Protein AF-A0A9Q0D525-F1 (afdb_monomer)

Sequence (162 aa):
MQKFRRVFEGIAKAGQSTDLNDFYTELFITERVSGEVNKEHEESCRYDLFQVVFILDGLDECRLPLDFQ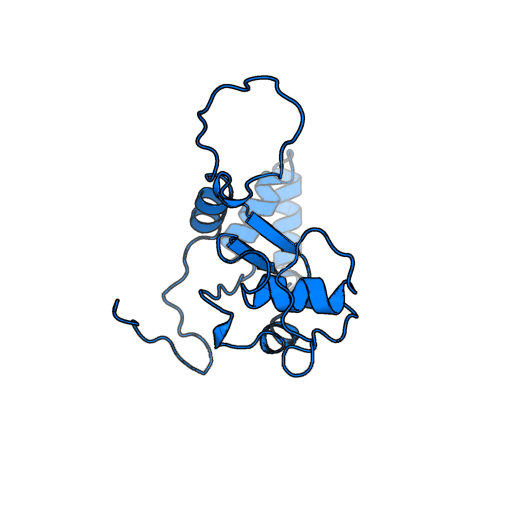NNPIWTDVTKSTSVDVLLTNLIRGDLLPSARIWITTRPAAANQIPAECVGMVTEVRGFTDPQKEEYFRKRFREKTLASTIISHIKTSRSLHIM

Solvent-accessible surface area (backbone atoms only — not comparable to full-atom values): 10798 Å² total; per-residue (Å²): 141,80,86,85,80,87,84,73,93,66,85,80,73,89,83,82,77,78,56,70,67,63,55,47,54,55,73,73,59,77,80,83,89,90,80,84,89,75,92,69,96,76,75,77,78,62,61,92,80,52,84,46,73,47,77,45,78,47,54,60,73,57,83,64,84,48,52,77,82,77,48,66,92,44,58,65,84,90,57,90,74,56,70,46,44,51,49,36,17,44,58,66,32,57,44,45,67,80,48,44,80,45,75,42,54,52,77,87,45,52,74,69,54,59,70,91,54,53,90,78,87,82,87,87,75,81,76,52,73,73,52,49,50,50,48,42,54,71,74,35,92,52,64,67,62,27,53,52,52,51,50,54,34,65,71,33,68,72,61,58,73,105

pLDDT: mean 76.24, std 23.35, range [25.16, 96.56]

Nearest PDB structures (foldseek):
  7vtp-assembly1_A  TM=8.708E-01  e=4.953E-05  Homo sapiens
  5irl-assembly1_A  TM=8.993E-01  e=2.697E-04  Oryctolagus cuniculus
  5irn-assembly1_A  TM=9.006E-01  e=6.916E-04  Oryctolagus cuniculus
  7wbu-assembly1_A  TM=7.485E-01  e=1.632E-04  Bos taurus
  5irm-assembly1_A  TM=8.962E-01  e=1.296E-03  Oryctolagus cuniculus

Radius of gyration: 21.89 Å; Cα contacts (8 Å, |Δi|>4): 105; chains: 1; bounding box: 65×37×54 Å

Secondary structure (DSSP, 8-state):
--------SSSPPTT----HHHHHHHHT------------S-----GGGS--EEEE--GGG--S---TTTSPP---TTS---HHHHHHHHHHTSS-TT-EEEE---HHHHTTS-GGG-S---------HHHHHHHHHHH-S-HHHHHHHHHHHHH-HHHHH-

Mean predicted aligned error: 12.71 Å

Organism: NCBI:txid630683

Structure (mmCIF, N/CA/C/O backbone):
data_AF-A0A9Q0D525-F1
#
_entry.id   AF-A0A9Q0D525-F1
#
loop_
_atom_site.group_PDB
_atom_site.id
_atom_site.type_symbol
_atom_site.label_atom_id
_atom_site.label_alt_id
_atom_site.label_comp_id
_atom_site.label_asym_id
_atom_site.label_entity_id
_atom_site.label_seq_id
_atom_site.pdbx_PDB_ins_code
_atom_site.Cartn_x
_atom_site.Cartn_y
_atom_site.Cartn_z
_atom_site.occupancy
_atom_site.B_iso_or_equiv
_atom_site.auth_seq_id
_atom_site.auth_comp_id
_atom_site.auth_asym_id
_atom_site.auth_atom_id
_atom_site.pdbx_PDB_model_num
ATOM 1 N N . MET A 1 1 ? 15.554 -21.742 -5.523 1.00 34.12 1 MET A N 1
ATOM 2 C CA . MET A 1 1 ? 14.271 -22.480 -5.579 1.00 34.12 1 MET A CA 1
ATOM 3 C C . MET A 1 1 ? 13.755 -22.708 -4.163 1.00 34.12 1 MET A C 1
ATOM 5 O O . MET A 1 1 ? 14.175 -23.656 -3.512 1.00 34.12 1 MET A O 1
ATOM 9 N N . GLN A 1 2 ? 12.877 -21.833 -3.670 1.00 29.91 2 GLN A N 1
ATOM 10 C CA . GLN A 1 2 ? 12.121 -22.061 -2.435 1.00 29.91 2 GLN A CA 1
ATOM 11 C C . GLN A 1 2 ? 10.631 -22.122 -2.772 1.00 29.91 2 GLN A C 1
ATOM 13 O O . GLN A 1 2 ? 10.139 -21.397 -3.630 1.00 29.91 2 GLN A O 1
ATOM 18 N N . LYS A 1 3 ? 9.962 -23.104 -2.167 1.00 25.72 3 LYS A N 1
ATOM 19 C CA . LYS A 1 3 ? 8.609 -23.563 -2.484 1.00 25.72 3 LYS A CA 1
ATOM 20 C C . LYS A 1 3 ? 7.568 -22.494 -2.148 1.00 25.72 3 LYS A C 1
ATOM 22 O O . LYS A 1 3 ? 7.366 -22.186 -0.978 1.00 25.72 3 LYS A O 1
ATOM 27 N N . PHE A 1 4 ? 6.840 -22.041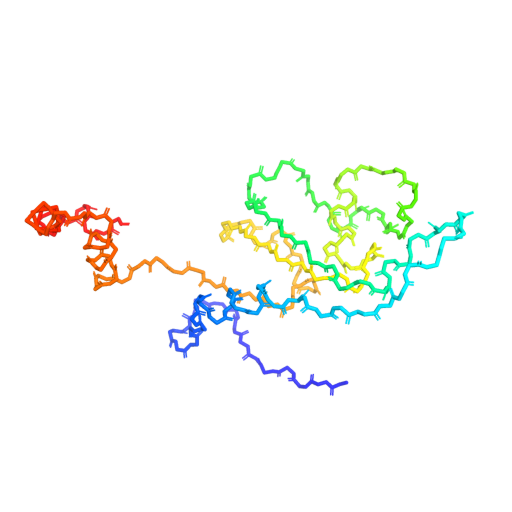 -3.163 1.00 31.47 4 PHE A N 1
ATOM 28 C CA . PHE A 1 4 ? 5.594 -21.300 -2.996 1.00 31.47 4 PHE A CA 1
ATOM 29 C C . PHE A 1 4 ? 4.551 -22.187 -2.300 1.00 31.47 4 PHE A C 1
ATOM 31 O O . PHE A 1 4 ? 4.163 -23.240 -2.815 1.00 31.47 4 PHE A O 1
ATOM 38 N N . ARG A 1 5 ? 4.082 -21.766 -1.122 1.00 28.17 5 ARG A N 1
ATOM 39 C CA . ARG A 1 5 ? 2.821 -22.246 -0.547 1.00 28.17 5 ARG A CA 1
ATOM 40 C C . ARG A 1 5 ? 1.703 -21.314 -1.026 1.00 28.17 5 ARG A C 1
ATOM 42 O O . ARG A 1 5 ? 1.575 -20.198 -0.551 1.00 28.17 5 ARG A O 1
ATOM 49 N N . ARG A 1 6 ? 0.946 -21.815 -2.004 1.00 34.81 6 ARG A N 1
ATOM 50 C CA . ARG A 1 6 ? -0.369 -21.376 -2.516 1.00 34.81 6 ARG A CA 1
ATOM 51 C C . ARG A 1 6 ? -1.213 -20.543 -1.527 1.00 34.81 6 ARG A C 1
ATOM 53 O O . ARG A 1 6 ? -1.522 -21.085 -0.471 1.00 34.81 6 ARG A O 1
ATOM 60 N N . VAL A 1 7 ? -1.735 -19.376 -1.942 1.00 30.08 7 VAL A N 1
ATOM 61 C CA . VAL A 1 7 ? -3.012 -18.786 -1.456 1.00 30.08 7 VAL A CA 1
ATOM 62 C C . VAL A 1 7 ? -3.706 -18.019 -2.611 1.00 30.08 7 VAL A C 1
ATOM 64 O O . VAL A 1 7 ? -3.042 -17.580 -3.537 1.00 30.08 7 VAL A O 1
ATOM 67 N N . PHE A 1 8 ? -5.042 -18.006 -2.600 1.00 25.16 8 PHE A N 1
ATOM 68 C CA . PHE A 1 8 ? -6.004 -18.037 -3.717 1.00 25.16 8 PHE A CA 1
ATOM 69 C C . PHE A 1 8 ? -6.318 -16.708 -4.444 1.00 25.16 8 PHE A C 1
ATOM 71 O O . PHE A 1 8 ? -6.327 -15.649 -3.828 1.00 25.16 8 PHE A O 1
ATOM 78 N N . GLU A 1 9 ? -6.746 -16.810 -5.713 1.00 31.73 9 GLU A N 1
ATOM 79 C CA . GLU A 1 9 ? -7.712 -15.885 -6.333 1.00 31.73 9 GLU A CA 1
ATOM 80 C C . GLU A 1 9 ? -9.100 -16.101 -5.696 1.00 31.73 9 GLU A C 1
ATOM 82 O O . GLU A 1 9 ? -9.622 -17.220 -5.689 1.00 31.73 9 GLU A O 1
ATOM 87 N N . GLY A 1 10 ? -9.705 -15.037 -5.162 1.00 32.78 10 GLY A N 1
ATOM 88 C CA . GLY A 1 10 ? -11.044 -15.050 -4.560 1.00 32.78 10 GLY A CA 1
ATOM 89 C C . GLY A 1 10 ? -11.050 -14.857 -3.039 1.00 32.78 10 GLY A C 1
ATOM 90 O O . GLY A 1 10 ? -10.078 -15.168 -2.358 1.00 32.78 10 GLY A O 1
ATOM 91 N N . ILE A 1 11 ? -12.166 -14.307 -2.534 1.00 36.22 11 ILE A N 1
ATOM 92 C CA . ILE A 1 11 ? -12.412 -13.856 -1.148 1.00 36.22 11 ILE A CA 1
ATOM 93 C C . ILE A 1 11 ? -11.634 -14.700 -0.128 1.00 36.22 11 ILE A C 1
ATOM 95 O O . ILE A 1 11 ? -11.904 -15.892 0.047 1.00 36.22 11 ILE A O 1
ATOM 99 N N . ALA A 1 12 ? -10.676 -14.058 0.546 1.00 37.03 12 ALA A N 1
ATOM 100 C CA . ALA A 1 12 ? -9.803 -14.689 1.523 1.00 37.03 12 ALA A CA 1
ATOM 101 C C . ALA A 1 12 ? -10.628 -15.429 2.590 1.00 37.03 12 ALA A C 1
ATOM 103 O O . ALA A 1 12 ? -11.463 -14.839 3.283 1.00 37.03 12 ALA A O 1
ATOM 104 N N . LYS A 1 13 ? -10.391 -16.739 2.730 1.00 36.44 13 LYS A N 1
ATOM 105 C CA . LYS A 1 13 ? -10.909 -17.514 3.862 1.00 36.44 13 LYS A CA 1
ATOM 106 C C . LYS A 1 13 ? -10.322 -16.942 5.152 1.00 36.44 13 LYS A C 1
ATOM 108 O O . LYS A 1 13 ? -9.107 -16.802 5.268 1.00 36.44 13 LYS A O 1
ATOM 113 N N . ALA A 1 14 ? -11.185 -16.665 6.127 1.00 39.84 14 ALA A N 1
ATOM 114 C CA . ALA A 1 14 ? -10.773 -16.340 7.487 1.00 39.84 14 ALA A CA 1
ATOM 115 C C . ALA A 1 14 ? -9.843 -17.441 8.028 1.00 39.84 14 ALA A C 1
ATOM 117 O O . ALA A 1 14 ? -10.208 -18.618 7.992 1.00 39.84 14 ALA A O 1
ATOM 118 N N . GLY A 1 15 ? -8.652 -17.068 8.510 1.00 40.97 15 GLY A N 1
ATOM 119 C CA . GLY A 1 15 ? -7.769 -18.018 9.197 1.00 40.97 15 GLY A CA 1
ATOM 120 C C . GLY A 1 15 ? -6.260 -17.792 9.102 1.00 40.97 15 GLY A C 1
ATOM 121 O O . GLY A 1 15 ? -5.534 -18.471 9.818 1.00 40.97 15 GLY A O 1
ATOM 122 N N . GLN A 1 16 ? -5.761 -16.861 8.287 1.00 46.66 16 GLN A N 1
ATOM 123 C CA . GLN A 1 16 ? -4.365 -16.403 8.374 1.00 46.66 16 GLN A CA 1
ATOM 124 C C . GLN A 1 16 ? -4.342 -14.879 8.471 1.00 46.66 16 GLN A C 1
ATOM 126 O O . GLN A 1 16 ? -4.119 -14.176 7.495 1.00 46.66 16 GLN A O 1
ATOM 131 N N . SER A 1 17 ? -4.672 -14.388 9.664 1.00 46.84 17 SER A N 1
ATOM 132 C CA . SER A 1 17 ? -4.469 -12.997 10.060 1.00 46.84 17 SER A CA 1
ATOM 133 C C . SER A 1 17 ? -3.133 -12.947 10.786 1.00 46.84 17 SER A C 1
ATOM 135 O O . SER A 1 17 ? -3.034 -13.477 11.889 1.00 46.84 17 SER A O 1
ATOM 137 N N . THR A 1 18 ? -2.106 -12.378 10.164 1.00 47.41 18 THR A N 1
ATOM 138 C CA . THR A 1 18 ? -0.927 -11.928 10.913 1.00 47.41 18 THR A CA 1
ATOM 139 C C . THR A 1 18 ? -1.337 -10.658 11.650 1.00 47.41 18 THR A C 1
ATOM 141 O O . THR A 1 18 ? -1.960 -9.784 11.040 1.00 47.41 18 THR A O 1
ATOM 144 N N . ASP A 1 19 ? -1.070 -10.566 12.953 1.00 44.53 19 ASP A N 1
ATOM 145 C CA . ASP A 1 19 ? -1.444 -9.378 13.713 1.00 44.53 19 ASP A CA 1
ATOM 146 C C . ASP A 1 19 ? -0.667 -8.168 13.187 1.00 44.53 19 ASP A C 1
ATOM 148 O O . ASP A 1 19 ? 0.533 -8.227 12.921 1.00 44.53 19 ASP A O 1
ATOM 152 N N . LEU A 1 20 ? -1.360 -7.037 13.049 1.00 46.03 20 LEU A N 1
ATOM 153 C CA . LEU A 1 20 ? -0.784 -5.786 12.547 1.00 46.03 20 LEU A CA 1
ATOM 154 C C . LEU A 1 20 ? 0.474 -5.383 13.344 1.00 46.03 20 LEU A C 1
ATOM 156 O O . LEU A 1 20 ? 1.411 -4.813 12.792 1.00 46.03 20 LEU A O 1
ATOM 160 N N . ASN A 1 21 ? 0.508 -5.724 14.637 1.00 44.03 21 ASN A N 1
ATOM 161 C CA . ASN A 1 21 ? 1.647 -5.492 15.521 1.00 44.03 21 ASN A CA 1
ATOM 162 C C . ASN A 1 21 ? 2.891 -6.296 15.134 1.00 44.03 21 ASN A C 1
ATOM 164 O O . ASN A 1 21 ? 3.986 -5.750 15.250 1.00 44.03 21 ASN A O 1
ATOM 168 N N . ASP A 1 22 ? 2.739 -7.533 14.659 1.00 43.28 22 ASP A N 1
ATOM 169 C CA . ASP A 1 22 ? 3.858 -8.369 14.202 1.00 43.28 22 ASP A CA 1
ATOM 170 C C . ASP A 1 22 ? 4.471 -7.772 12.928 1.00 43.28 22 ASP A C 1
ATOM 172 O O . ASP A 1 22 ? 5.686 -7.715 12.765 1.00 43.28 22 ASP A O 1
ATOM 176 N N . PHE A 1 23 ? 3.620 -7.216 12.062 1.00 48.84 23 PHE A N 1
ATOM 177 C CA . PHE A 1 23 ? 4.053 -6.527 10.854 1.00 48.84 23 PHE A CA 1
ATOM 178 C C . PHE A 1 23 ? 4.762 -5.190 11.156 1.00 48.84 23 PHE A C 1
ATOM 180 O O . PHE A 1 23 ? 5.836 -4.906 10.620 1.00 48.84 23 PHE A O 1
ATOM 187 N N . TYR A 1 24 ? 4.202 -4.371 12.054 1.00 41.53 24 TYR A N 1
ATOM 188 C CA . TYR A 1 24 ? 4.850 -3.126 12.471 1.00 41.53 24 TYR A CA 1
ATOM 189 C C . TYR A 1 24 ? 6.179 -3.389 13.183 1.00 41.53 24 TYR A C 1
ATOM 191 O O . TYR A 1 24 ? 7.129 -2.655 12.943 1.00 41.53 24 TYR A O 1
ATOM 199 N N . THR A 1 25 ? 6.303 -4.429 14.012 1.00 38.28 25 THR A N 1
ATOM 200 C CA . THR A 1 25 ? 7.589 -4.727 14.671 1.00 38.28 25 THR A CA 1
ATOM 201 C C . THR A 1 25 ? 8.688 -5.119 13.685 1.00 38.28 25 THR A C 1
ATOM 203 O O . THR A 1 25 ? 9.834 -4.735 13.900 1.00 38.28 25 THR A O 1
ATOM 206 N N . GLU A 1 26 ? 8.367 -5.794 12.579 1.00 43.31 26 GLU A N 1
ATOM 207 C CA . GLU A 1 26 ? 9.337 -6.053 11.505 1.00 43.31 26 GLU A CA 1
ATOM 208 C C . GLU A 1 26 ? 9.693 -4.787 10.709 1.00 43.31 26 GLU A C 1
ATOM 210 O O . GLU A 1 26 ? 10.862 -4.580 10.381 1.00 43.31 26 GLU A O 1
ATOM 215 N N . LEU A 1 27 ? 8.719 -3.906 10.441 1.00 47.22 27 LEU A N 1
ATOM 216 C CA . LEU A 1 27 ? 8.959 -2.622 9.767 1.00 47.22 27 LEU A CA 1
ATOM 217 C C . LEU A 1 27 ? 9.762 -1.637 10.643 1.00 47.22 27 LEU A C 1
ATOM 219 O O . LEU A 1 27 ? 10.519 -0.826 10.118 1.00 47.22 27 LEU A O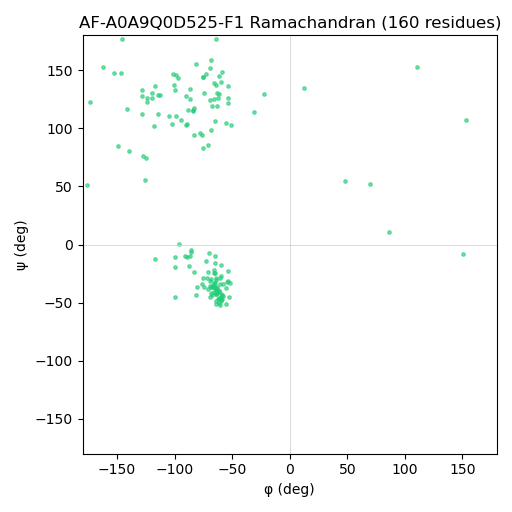 1
ATOM 223 N N . PHE A 1 28 ? 9.637 -1.728 11.972 1.00 39.53 28 PHE A N 1
ATOM 224 C CA . PHE A 1 28 ? 10.381 -0.917 12.945 1.00 39.53 28 PHE A CA 1
ATOM 225 C C . PHE A 1 28 ? 11.763 -1.488 13.313 1.00 39.53 28 PHE A C 1
ATOM 227 O O . PHE A 1 28 ? 12.516 -0.820 14.019 1.00 39.53 28 PHE A O 1
ATOM 234 N N . ILE A 1 29 ? 12.144 -2.676 12.826 1.00 45.94 29 ILE A N 1
ATOM 235 C CA . ILE A 1 29 ? 13.477 -3.252 13.065 1.00 45.94 29 ILE A CA 1
ATOM 236 C C . ILE A 1 29 ? 14.151 -3.596 11.730 1.00 45.94 29 ILE A C 1
ATOM 238 O O . ILE A 1 29 ? 14.354 -4.752 11.369 1.00 45.94 29 ILE A O 1
ATOM 242 N N . THR A 1 30 ? 14.603 -2.559 11.029 1.00 45.34 30 THR A N 1
ATOM 243 C CA . THR A 1 30 ? 15.808 -2.629 10.184 1.00 45.34 30 THR A CA 1
ATOM 244 C C . THR A 1 30 ? 16.773 -1.522 10.585 1.00 45.34 30 THR A C 1
ATOM 246 O O . THR A 1 30 ? 17.185 -0.701 9.776 1.00 45.34 30 THR A O 1
ATOM 249 N N . GLU A 1 31 ? 17.137 -1.488 11.864 1.00 54.66 31 GLU A N 1
ATOM 250 C CA . GLU A 1 31 ? 18.308 -0.752 12.329 1.00 54.66 31 GLU A CA 1
ATOM 251 C C . GLU A 1 31 ? 19.294 -1.753 12.937 1.00 54.66 31 GLU A C 1
ATOM 253 O O . GLU A 1 31 ? 19.100 -2.212 14.060 1.00 54.66 31 GLU A O 1
ATOM 258 N N . ARG A 1 32 ? 20.353 -2.108 12.193 1.00 41.25 32 ARG A N 1
ATOM 259 C CA . ARG A 1 32 ? 21.611 -2.632 12.761 1.00 41.25 32 ARG A CA 1
ATOM 260 C C . ARG A 1 32 ? 22.842 -2.258 11.914 1.00 41.25 32 ARG A C 1
ATOM 262 O O . ARG A 1 32 ? 23.271 -3.001 11.044 1.00 41.25 32 ARG A O 1
ATOM 269 N N . VAL A 1 33 ? 23.332 -1.050 12.207 1.00 45.44 33 VAL A N 1
ATOM 270 C CA . VAL A 1 33 ? 24.709 -0.537 12.437 1.00 45.44 33 VAL A CA 1
ATOM 271 C C . VAL A 1 33 ? 25.935 -1.410 12.080 1.00 45.44 33 VAL A C 1
ATOM 273 O O . VAL A 1 33 ? 26.029 -2.537 12.557 1.00 45.44 33 VAL A O 1
ATOM 276 N N . SER A 1 34 ? 26.949 -0.809 11.416 1.00 45.00 34 SER A N 1
ATOM 277 C CA . SER A 1 34 ? 28.358 -0.671 11.896 1.00 45.00 34 SER A CA 1
ATOM 278 C C . SER A 1 34 ? 29.397 -0.554 10.760 1.00 45.00 34 SER A C 1
ATOM 280 O O . SER A 1 34 ? 29.779 -1.562 10.170 1.00 45.00 34 SER A O 1
ATOM 282 N N . GLY A 1 35 ? 29.959 0.639 10.539 1.00 38.09 35 GLY A N 1
ATOM 283 C CA . GLY A 1 35 ? 31.204 0.829 9.781 1.00 38.09 35 GLY A CA 1
ATOM 284 C C . GLY A 1 35 ? 31.671 2.285 9.831 1.00 38.09 35 GLY A C 1
ATOM 285 O O . GLY A 1 35 ? 30.903 3.181 9.507 1.00 38.09 35 GLY A O 1
ATOM 286 N N . GLU A 1 36 ? 32.889 2.513 10.314 1.00 38.59 36 GLU A N 1
ATOM 287 C CA . GLU A 1 36 ? 33.495 3.819 10.601 1.00 38.59 36 GLU A CA 1
ATOM 288 C C . GLU A 1 36 ? 33.459 4.796 9.411 1.00 38.59 36 GLU A C 1
ATOM 290 O O . GLU A 1 36 ? 33.773 4.440 8.277 1.00 38.59 36 GLU A O 1
ATOM 295 N N . VAL A 1 37 ? 33.114 6.058 9.692 1.00 44.69 37 VAL A N 1
ATOM 296 C CA . VAL A 1 37 ? 33.157 7.164 8.726 1.00 44.69 37 VAL A CA 1
ATOM 297 C C . VAL A 1 37 ? 34.609 7.621 8.573 1.00 44.69 37 VAL A C 1
ATOM 299 O O . VAL A 1 37 ? 35.095 8.432 9.363 1.00 44.69 37 VAL A O 1
ATOM 302 N N . ASN A 1 38 ? 35.299 7.118 7.550 1.00 40.84 38 ASN A N 1
ATOM 303 C CA . ASN A 1 38 ? 36.574 7.677 7.111 1.00 40.84 38 ASN A CA 1
ATOM 304 C C . ASN A 1 38 ? 36.314 8.776 6.075 1.00 40.84 38 ASN A C 1
ATOM 306 O O . ASN A 1 38 ? 35.779 8.533 5.000 1.00 40.84 38 ASN A O 1
ATOM 310 N N . LYS A 1 39 ? 36.679 10.008 6.441 1.00 49.16 39 LYS A N 1
ATOM 311 C CA . LYS A 1 39 ? 36.579 11.208 5.608 1.00 49.16 39 LYS A CA 1
ATOM 312 C C . LYS A 1 39 ? 37.560 11.148 4.436 1.00 49.16 39 LYS A C 1
ATOM 314 O O . LYS A 1 39 ? 38.683 11.599 4.617 1.00 49.16 39 LYS A O 1
ATOM 319 N N . GLU A 1 40 ? 37.113 10.757 3.247 1.00 41.44 40 GLU A N 1
ATOM 320 C CA . GLU A 1 40 ? 37.674 11.248 1.980 1.00 41.44 40 GLU A CA 1
ATOM 321 C C . GLU A 1 40 ? 36.532 11.450 0.972 1.00 41.44 40 GLU A C 1
ATOM 323 O O . GLU A 1 40 ? 35.777 10.542 0.643 1.00 41.44 40 GLU A O 1
ATOM 328 N N . HIS A 1 41 ? 36.350 12.707 0.566 1.00 47.66 41 HIS A N 1
ATOM 329 C CA . HIS A 1 41 ? 35.337 13.148 -0.386 1.00 47.66 41 HIS A CA 1
ATOM 330 C C . HIS A 1 41 ? 35.604 12.545 -1.770 1.00 47.66 41 HIS A C 1
ATOM 332 O O . HIS A 1 41 ? 36.501 13.018 -2.455 1.00 47.66 41 HIS A O 1
ATOM 338 N N . GLU A 1 42 ? 34.796 11.559 -2.163 1.00 43.09 42 GLU A N 1
ATOM 339 C CA . GLU A 1 42 ? 34.272 11.319 -3.526 1.00 43.09 42 GLU A CA 1
ATOM 340 C C . GLU A 1 42 ? 33.299 10.116 -3.490 1.00 43.09 42 GLU A C 1
ATOM 342 O O . GLU A 1 42 ? 33.411 9.128 -4.216 1.00 43.09 42 GLU A O 1
ATOM 347 N N . GLU A 1 43 ? 32.335 10.156 -2.566 1.00 44.00 43 GLU A N 1
ATOM 348 C CA . GLU A 1 43 ? 31.452 9.019 -2.298 1.00 44.00 43 GLU A CA 1
ATOM 349 C C . GLU A 1 43 ? 30.279 8.976 -3.282 1.00 44.00 43 GLU A C 1
ATOM 351 O O . GLU A 1 43 ? 29.216 9.556 -3.062 1.00 44.00 43 GLU A O 1
ATOM 356 N N . SER A 1 44 ? 30.450 8.206 -4.359 1.00 49.41 44 SER A N 1
ATOM 357 C CA . SER A 1 44 ? 29.335 7.455 -4.937 1.00 49.41 44 SER A CA 1
ATOM 358 C C . SER A 1 44 ? 28.677 6.684 -3.792 1.00 49.41 44 SER A C 1
ATOM 360 O O . SER A 1 44 ? 29.254 5.723 -3.279 1.00 49.41 44 SER A O 1
ATOM 362 N N . CYS A 1 45 ? 27.529 7.164 -3.308 1.00 49.59 45 CYS A N 1
ATOM 363 C CA . CYS A 1 45 ? 26.796 6.526 -2.225 1.00 49.59 45 CYS A CA 1
ATOM 364 C C . CYS A 1 45 ? 26.530 5.070 -2.626 1.00 49.59 45 CYS A C 1
ATOM 366 O O . CYS A 1 45 ? 25.680 4.798 -3.472 1.00 49.59 45 CYS A O 1
ATOM 368 N N . ARG A 1 46 ? 27.269 4.117 -2.047 1.00 55.19 46 ARG A N 1
ATOM 369 C CA . ARG A 1 46 ? 27.005 2.690 -2.243 1.00 55.19 46 ARG A CA 1
ATOM 370 C C . ARG A 1 46 ? 25.721 2.353 -1.497 1.00 55.19 46 ARG A C 1
ATOM 372 O O . ARG A 1 46 ? 25.763 1.913 -0.351 1.00 55.19 46 ARG A O 1
ATOM 379 N N . TYR A 1 47 ? 24.582 2.564 -2.153 1.00 51.53 47 TYR A N 1
ATOM 380 C CA . TYR A 1 47 ? 23.263 2.168 -1.653 1.00 51.53 47 TYR A CA 1
ATOM 381 C C . TYR A 1 47 ? 23.213 0.675 -1.287 1.00 51.53 47 TYR A C 1
ATOM 383 O O . TYR A 1 47 ? 22.442 0.292 -0.416 1.00 51.53 47 TYR A O 1
ATOM 391 N N . ASP A 1 48 ? 24.106 -0.144 -1.853 1.00 52.31 48 ASP A N 1
ATOM 392 C CA . ASP A 1 48 ? 24.297 -1.559 -1.508 1.00 52.31 48 ASP A CA 1
ATOM 393 C C . ASP A 1 48 ? 24.691 -1.814 -0.042 1.00 52.31 48 ASP A C 1
ATOM 395 O O . ASP A 1 48 ? 24.592 -2.946 0.429 1.00 52.31 48 ASP A O 1
ATOM 399 N N . LEU A 1 49 ? 25.178 -0.797 0.681 1.00 54.12 49 LEU A N 1
ATOM 400 C CA . LEU A 1 49 ? 25.584 -0.916 2.086 1.00 54.12 49 LEU A CA 1
ATOM 401 C C . LEU A 1 49 ? 24.440 -0.644 3.071 1.00 54.12 49 LEU A C 1
ATOM 403 O O . LEU A 1 49 ? 24.591 -0.917 4.261 1.00 54.12 49 LEU A O 1
ATOM 407 N N . PHE A 1 50 ? 23.302 -0.127 2.599 1.00 61.19 50 PHE A N 1
ATOM 408 C CA . PHE A 1 50 ? 22.175 0.232 3.450 1.00 61.19 50 PHE A CA 1
ATOM 409 C C . PHE A 1 50 ? 20.934 -0.557 3.062 1.00 61.19 50 PHE A C 1
ATOM 411 O O . PHE A 1 50 ? 20.518 -0.601 1.906 1.00 61.19 50 PHE A O 1
ATOM 418 N N . GLN A 1 51 ? 20.293 -1.152 4.061 1.00 73.56 51 GLN A N 1
ATOM 419 C CA . GLN A 1 51 ? 18.979 -1.739 3.880 1.00 73.56 51 GLN A CA 1
ATOM 420 C C . GLN A 1 51 ? 17.942 -0.611 3.835 1.00 73.56 51 GLN A C 1
ATOM 422 O O . GLN A 1 51 ? 17.490 -0.128 4.870 1.00 73.56 51 GLN A O 1
ATOM 427 N N . VAL A 1 52 ? 17.604 -0.160 2.628 1.00 81.00 52 VAL A N 1
ATOM 428 C CA . VAL A 1 52 ? 16.628 0.917 2.418 1.00 81.00 52 VAL A CA 1
ATOM 429 C C . VAL A 1 52 ? 15.215 0.340 2.359 1.00 81.00 52 VAL A C 1
ATOM 431 O O . VAL A 1 52 ? 14.965 -0.651 1.667 1.00 81.00 52 VAL A O 1
ATOM 434 N N . VAL A 1 53 ? 14.285 0.980 3.069 1.00 88.00 53 VAL A N 1
ATOM 435 C CA . VAL A 1 53 ? 12.851 0.679 3.010 1.00 88.00 53 VAL A CA 1
ATOM 436 C C . VAL A 1 53 ? 12.096 1.919 2.535 1.00 88.00 53 VAL A C 1
ATOM 438 O O . VAL A 1 53 ? 12.223 2.987 3.129 1.00 88.00 53 VAL A O 1
ATOM 441 N N . PHE A 1 54 ? 11.295 1.773 1.481 1.00 88.44 54 PHE A N 1
ATOM 442 C CA . PHE A 1 54 ? 10.374 2.798 0.997 1.00 88.44 54 PHE A CA 1
ATOM 443 C C . PHE A 1 54 ? 8.959 2.497 1.482 1.00 88.44 54 PHE A C 1
ATOM 445 O O . PHE A 1 54 ? 8.484 1.371 1.349 1.00 88.44 54 PHE A O 1
ATOM 452 N N . ILE A 1 55 ? 8.276 3.510 2.013 1.00 91.62 55 ILE A N 1
ATOM 453 C CA . ILE A 1 55 ? 6.867 3.431 2.402 1.00 91.62 55 ILE A CA 1
ATOM 454 C C . ILE A 1 55 ? 6.092 4.384 1.495 1.00 91.62 55 ILE A C 1
ATOM 456 O O . ILE A 1 55 ? 6.277 5.598 1.567 1.00 91.62 55 ILE A O 1
ATOM 460 N N . LEU A 1 56 ? 5.252 3.827 0.626 1.00 92.75 56 LEU A N 1
ATOM 461 C CA . LEU A 1 56 ? 4.359 4.572 -0.254 1.00 92.75 56 LEU A CA 1
ATOM 462 C C . LEU A 1 56 ? 2.956 4.524 0.346 1.00 92.75 56 LEU A C 1
ATOM 464 O O . LEU A 1 56 ? 2.284 3.493 0.294 1.00 92.75 56 LEU A O 1
ATOM 468 N N . ASP A 1 57 ? 2.546 5.630 0.957 1.00 93.12 57 ASP A N 1
ATOM 469 C CA . ASP A 1 57 ? 1.244 5.736 1.607 1.00 93.12 57 ASP A CA 1
ATOM 470 C C . ASP A 1 57 ? 0.184 6.251 0.623 1.00 93.12 57 ASP A C 1
ATOM 472 O O . ASP A 1 57 ? 0.398 7.269 -0.037 1.00 93.12 57 ASP A O 1
ATOM 476 N N . GLY A 1 58 ? -0.942 5.545 0.507 1.00 92.50 58 GLY A N 1
ATOM 477 C CA . GLY A 1 58 ? -2.091 5.967 -0.294 1.00 92.50 58 GLY A CA 1
ATOM 478 C C . GLY A 1 58 ? -1.853 5.936 -1.805 1.00 92.50 58 GLY A C 1
ATOM 479 O O . GLY A 1 58 ? -2.122 6.920 -2.493 1.00 92.50 58 GLY A O 1
ATOM 480 N N . LEU A 1 59 ? -1.379 4.810 -2.359 1.00 92.94 59 LEU A N 1
ATOM 481 C CA . LEU A 1 59 ? -1.152 4.685 -3.812 1.00 92.94 59 LEU A CA 1
ATOM 482 C C . LEU A 1 59 ? -2.405 5.015 -4.637 1.00 92.94 59 LEU A C 1
ATOM 484 O O . LEU A 1 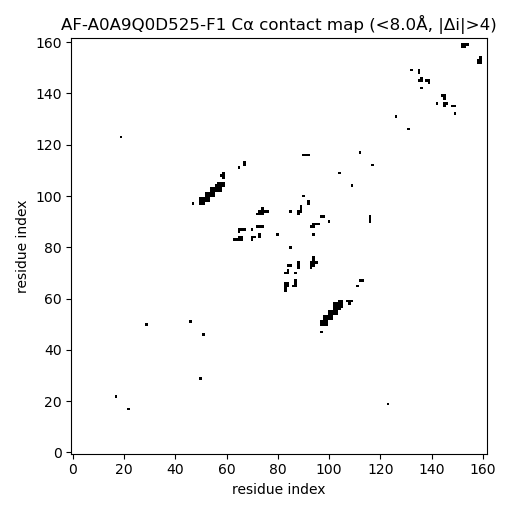59 ? -2.299 5.549 -5.733 1.00 92.94 59 LEU A O 1
ATOM 488 N N . ASP A 1 60 ? -3.596 4.729 -4.116 1.00 93.25 60 ASP A N 1
ATOM 489 C CA . ASP A 1 60 ? -4.866 5.043 -4.772 1.00 93.25 60 ASP A CA 1
ATOM 490 C C . ASP A 1 60 ? -5.145 6.547 -4.948 1.00 93.25 60 ASP A C 1
ATOM 492 O O . ASP A 1 60 ? -6.022 6.918 -5.731 1.00 93.25 60 ASP A O 1
ATOM 496 N N . GLU A 1 61 ? -4.416 7.413 -4.243 1.00 94.38 61 GLU A N 1
ATOM 497 C CA . GLU A 1 61 ? -4.451 8.866 -4.428 1.00 94.38 61 GLU A CA 1
ATOM 498 C C . GLU A 1 61 ? -3.399 9.352 -5.437 1.00 94.38 61 GLU A C 1
ATOM 500 O O . GLU A 1 61 ? -3.430 10.512 -5.871 1.00 94.38 61 GLU A O 1
ATOM 505 N N . CYS A 1 62 ? -2.483 8.470 -5.850 1.00 90.50 62 CYS A N 1
ATOM 506 C CA . CYS A 1 62 ? -1.494 8.767 -6.871 1.00 90.50 62 CYS A CA 1
ATOM 507 C C . CYS A 1 62 ? -2.189 8.982 -8.219 1.00 90.50 62 CYS A C 1
ATOM 509 O O . CYS A 1 62 ? -2.939 8.141 -8.708 1.00 90.50 62 CYS A O 1
ATOM 511 N N . ARG A 1 63 ? -1.930 10.139 -8.833 1.00 92.38 63 ARG A N 1
ATOM 512 C CA . ARG A 1 63 ? -2.501 10.513 -10.139 1.00 92.38 63 ARG A CA 1
ATOM 513 C C . ARG A 1 63 ? -1.571 10.216 -11.312 1.00 92.38 63 ARG A C 1
ATOM 515 O O . ARG A 1 63 ? -1.899 10.563 -12.444 1.00 92.38 63 ARG A O 1
ATOM 522 N N . LEU A 1 64 ? -0.395 9.658 -11.035 1.00 91.88 64 LEU A N 1
ATOM 523 C CA . LEU A 1 64 ? 0.538 9.234 -12.071 1.00 91.88 64 LEU A CA 1
ATOM 524 C C . LEU A 1 64 ? -0.016 7.974 -12.753 1.00 91.88 64 LEU A C 1
ATOM 526 O O . LEU A 1 64 ? -0.701 7.191 -12.097 1.00 91.88 64 LEU A O 1
ATOM 530 N N . PRO A 1 65 ? 0.233 7.785 -14.058 1.00 89.06 65 PRO A N 1
ATOM 531 C CA . PRO A 1 65 ? -0.312 6.649 -14.796 1.00 89.06 65 PRO A CA 1
ATOM 532 C C . PRO A 1 65 ? 0.245 5.297 -14.327 1.00 89.06 65 PRO A C 1
ATOM 534 O O . PRO A 1 65 ? -0.416 4.285 -14.542 1.00 89.06 65 PRO A O 1
ATOM 537 N N . LEU A 1 66 ? 1.420 5.283 -13.685 1.00 91.75 66 LEU A N 1
ATOM 538 C CA . LEU A 1 66 ? 2.152 4.102 -13.230 1.00 91.75 66 LEU A CA 1
ATOM 539 C C . LEU A 1 66 ? 2.244 3.054 -14.339 1.00 91.75 66 LEU A C 1
ATOM 541 O O . LEU A 1 66 ? 1.831 1.907 -14.179 1.00 91.75 66 LEU A O 1
ATOM 545 N N . ASP A 1 67 ? 2.761 3.466 -15.499 1.00 94.31 67 ASP A N 1
ATOM 546 C CA . ASP A 1 67 ? 2.770 2.620 -16.689 1.00 94.31 67 ASP A CA 1
ATOM 547 C C . ASP A 1 67 ? 3.844 1.525 -16.607 1.00 94.31 67 ASP A C 1
ATOM 549 O O . ASP A 1 67 ? 4.947 1.623 -17.154 1.00 94.31 67 ASP A O 1
ATOM 553 N N . PHE A 1 68 ? 3.500 0.433 -15.926 1.00 94.69 68 PHE A N 1
ATOM 554 C CA . PHE A 1 68 ? 4.364 -0.731 -15.771 1.00 94.69 68 PHE A CA 1
ATOM 555 C C . PHE A 1 68 ? 4.669 -1.466 -17.082 1.00 94.69 68 PHE A C 1
ATOM 557 O O . PHE A 1 68 ? 5.571 -2.302 -17.074 1.00 94.69 68 PHE A O 1
ATOM 564 N N . GLN A 1 69 ? 4.007 -1.155 -18.198 1.00 92.19 69 GLN A N 1
ATOM 565 C CA . GLN A 1 69 ? 4.241 -1.821 -19.482 1.00 92.19 69 GLN A CA 1
ATOM 566 C C . GLN A 1 69 ? 5.141 -0.993 -20.401 1.00 92.19 69 GLN A C 1
ATOM 568 O O . GLN A 1 69 ? 6.080 -1.532 -20.984 1.00 92.19 69 GLN A O 1
ATOM 573 N N . ASN A 1 70 ? 4.889 0.312 -20.510 1.00 94.94 70 ASN A N 1
ATOM 574 C CA . ASN A 1 70 ? 5.576 1.170 -21.475 1.00 94.94 70 ASN A CA 1
ATOM 575 C C . ASN A 1 70 ? 6.721 1.985 -20.869 1.00 94.94 70 ASN A C 1
ATOM 577 O O . ASN A 1 70 ? 7.589 2.438 -21.619 1.00 94.94 70 ASN A O 1
ATOM 581 N N . ASN A 1 71 ? 6.764 2.183 -19.543 1.00 96.12 71 ASN A N 1
ATOM 582 C CA . ASN A 1 71 ? 7.852 2.961 -18.954 1.00 96.12 71 ASN A CA 1
ATOM 583 C C . ASN A 1 71 ? 9.200 2.275 -19.176 1.00 96.12 71 ASN A C 1
ATOM 585 O O . ASN A 1 71 ? 9.331 1.092 -18.825 1.00 96.12 71 ASN A O 1
ATOM 589 N N . PRO A 1 72 ? 10.214 3.012 -19.679 1.00 96.06 72 PRO A N 1
ATOM 590 C CA . PRO A 1 72 ? 11.530 2.456 -19.936 1.00 96.06 72 PRO A CA 1
ATOM 591 C C . PRO A 1 72 ? 12.131 1.900 -18.650 1.00 96.06 72 PRO A C 1
ATOM 593 O O . PRO A 1 72 ? 11.893 2.426 -17.558 1.00 96.06 72 PRO A O 1
ATOM 596 N N . ILE A 1 73 ? 12.938 0.852 -18.799 1.00 95.56 73 ILE A N 1
ATOM 597 C CA . ILE A 1 73 ? 13.756 0.341 -17.703 1.00 95.56 73 ILE A CA 1
ATOM 598 C C . ILE A 1 73 ? 14.731 1.447 -17.302 1.00 95.56 73 ILE A C 1
ATOM 600 O O . ILE A 1 73 ? 15.452 1.992 -18.143 1.00 95.56 73 ILE A O 1
ATOM 604 N N . TRP A 1 74 ? 14.732 1.792 -16.021 1.00 94.50 74 TRP A N 1
ATOM 605 C CA . TRP A 1 74 ? 15.541 2.867 -15.470 1.00 94.50 74 TRP A CA 1
ATOM 606 C C . TRP A 1 74 ? 16.337 2.358 -14.276 1.00 94.50 74 TRP A C 1
ATOM 608 O O . TRP A 1 74 ? 15.769 2.051 -13.232 1.00 94.50 74 TRP A O 1
ATOM 618 N N . THR A 1 75 ? 17.658 2.292 -14.441 1.00 92.62 75 THR A N 1
ATOM 619 C CA . THR A 1 75 ? 18.596 1.772 -13.432 1.00 92.62 75 THR A CA 1
ATOM 620 C C . THR A 1 75 ? 19.586 2.833 -12.938 1.00 92.62 75 THR A C 1
ATOM 622 O O . THR A 1 75 ? 20.306 2.608 -11.971 1.00 92.62 75 THR A O 1
ATOM 625 N N . ASP A 1 76 ? 19.677 3.983 -13.617 1.00 87.44 76 ASP A N 1
ATOM 626 C CA . ASP A 1 76 ? 20.653 5.033 -13.307 1.00 87.44 76 ASP A CA 1
ATOM 627 C C . ASP A 1 76 ? 20.081 6.016 -12.277 1.00 87.44 76 ASP A C 1
ATOM 629 O O . ASP A 1 76 ? 19.268 6.884 -12.597 1.00 87.44 76 ASP A O 1
ATOM 633 N N . VAL A 1 77 ? 20.528 5.884 -11.028 1.00 85.94 77 VAL A N 1
ATOM 634 C CA . VAL A 1 77 ? 20.112 6.741 -9.904 1.00 85.94 77 VAL A CA 1
ATOM 635 C C . VAL A 1 77 ? 20.692 8.159 -9.964 1.00 85.94 77 VAL A C 1
ATOM 637 O O . VAL A 1 77 ? 20.226 9.036 -9.242 1.00 85.94 77 VAL A O 1
ATOM 640 N N . THR A 1 78 ? 21.706 8.407 -10.801 1.00 87.38 78 THR A N 1
ATOM 641 C CA . THR A 1 78 ? 22.390 9.713 -10.873 1.00 87.38 78 THR A CA 1
ATOM 642 C C . THR A 1 78 ? 21.718 10.684 -11.838 1.00 87.38 78 THR A C 1
ATOM 644 O O . THR A 1 78 ? 21.937 11.894 -11.765 1.00 87.38 78 THR A O 1
ATOM 647 N N . LYS A 1 79 ? 20.890 10.164 -12.749 1.00 87.38 79 LYS A N 1
ATOM 648 C CA . LYS A 1 79 ? 20.211 10.946 -13.782 1.00 87.38 79 LYS A CA 1
ATOM 649 C C . LYS A 1 79 ? 18.757 11.204 -13.414 1.00 87.38 79 LYS A C 1
ATOM 651 O O . LYS A 1 79 ? 18.084 10.370 -12.814 1.00 87.38 79 LYS A O 1
ATOM 656 N N . SER A 1 80 ? 18.255 12.363 -13.828 1.00 90.12 80 SER A N 1
ATOM 657 C CA . SER A 1 80 ? 16.849 12.712 -13.658 1.00 90.12 80 SER A CA 1
ATOM 658 C C . SER A 1 80 ? 15.961 11.970 -14.659 1.00 90.12 80 SER A C 1
ATOM 660 O O . SER A 1 80 ? 16.314 11.763 -15.819 1.00 90.12 80 SER A O 1
ATOM 662 N N . THR A 1 81 ? 14.770 11.605 -14.197 1.00 92.31 81 THR A N 1
ATOM 663 C CA . THR A 1 81 ? 13.681 11.050 -15.003 1.00 92.31 81 THR A CA 1
ATOM 664 C C . THR A 1 81 ? 12.345 11.526 -14.428 1.00 92.31 81 THR A C 1
ATOM 666 O O . THR A 1 81 ? 12.315 12.241 -13.423 1.00 92.31 81 THR A O 1
ATOM 669 N N . SER A 1 82 ? 11.228 11.179 -15.066 1.00 94.12 82 SER A N 1
ATOM 670 C CA . SER A 1 82 ? 9.907 11.498 -14.518 1.00 94.12 82 SER A CA 1
ATOM 671 C C . SER A 1 82 ? 9.619 10.680 -13.253 1.00 94.12 82 SER A C 1
ATOM 673 O O . SER A 1 82 ? 10.108 9.562 -13.098 1.00 94.12 82 SER A O 1
ATOM 675 N N . VAL A 1 83 ? 8.790 11.217 -12.353 1.00 92.50 83 VAL A N 1
ATOM 676 C CA . VAL A 1 83 ? 8.395 10.511 -11.118 1.00 92.50 83 VAL A CA 1
ATOM 677 C C . VAL A 1 83 ? 7.666 9.204 -11.434 1.00 92.50 83 VAL A C 1
ATOM 679 O O . VAL A 1 83 ? 7.844 8.220 -10.729 1.00 92.50 83 VAL A O 1
ATOM 682 N N . ASP A 1 84 ? 6.894 9.183 -12.518 1.00 94.06 84 ASP A N 1
ATOM 683 C CA . ASP A 1 84 ? 6.197 7.991 -12.990 1.00 94.06 84 ASP A CA 1
ATOM 684 C C . ASP A 1 84 ? 7.176 6.858 -13.334 1.00 94.06 84 ASP A C 1
ATOM 686 O O . ASP A 1 84 ? 7.097 5.771 -12.767 1.00 94.06 84 ASP A O 1
ATOM 690 N N . VAL A 1 85 ? 8.182 7.158 -14.165 1.00 94.81 85 VAL A N 1
ATOM 691 C CA . VAL A 1 85 ? 9.253 6.215 -14.524 1.00 94.81 85 VAL A CA 1
ATOM 692 C C . VAL A 1 85 ? 10.051 5.799 -13.288 1.00 94.81 85 VAL A C 1
ATOM 694 O O . VAL A 1 85 ? 10.390 4.625 -13.145 1.00 94.81 85 VAL A O 1
ATOM 697 N N . LEU A 1 86 ? 10.334 6.731 -12.375 1.00 94.00 86 LEU A N 1
ATOM 698 C CA . LEU A 1 86 ? 11.049 6.439 -11.134 1.00 94.00 86 LEU A CA 1
ATOM 699 C C . LEU A 1 86 ? 10.280 5.431 -10.267 1.00 94.00 86 LEU A C 1
ATOM 701 O O . LEU A 1 86 ? 10.851 4.429 -9.843 1.00 94.00 86 LEU A O 1
ATOM 705 N N . LEU A 1 87 ? 8.987 5.672 -10.029 1.00 94.25 87 LEU A N 1
ATOM 706 C CA . LEU A 1 87 ? 8.147 4.826 -9.182 1.00 94.25 87 LEU A CA 1
ATOM 707 C C . LEU A 1 87 ? 7.917 3.449 -9.800 1.00 94.25 87 LEU A C 1
ATOM 709 O O . LEU A 1 87 ? 8.041 2.454 -9.088 1.00 94.25 87 LEU A O 1
ATOM 713 N N . THR A 1 88 ? 7.646 3.357 -11.107 1.00 96.56 88 THR A N 1
ATOM 714 C CA . THR A 1 88 ? 7.467 2.048 -11.751 1.00 96.56 88 THR A CA 1
ATOM 715 C C . THR A 1 88 ? 8.742 1.216 -11.679 1.00 96.56 88 THR A C 1
ATOM 717 O O . THR A 1 88 ? 8.672 0.033 -11.370 1.00 96.56 88 THR A O 1
ATOM 720 N N . ASN A 1 89 ? 9.916 1.818 -11.897 1.00 96.19 89 ASN A N 1
ATOM 721 C CA . ASN A 1 89 ? 11.191 1.094 -11.831 1.00 96.19 89 ASN A CA 1
ATOM 722 C C . ASN A 1 89 ? 11.636 0.786 -10.398 1.00 96.19 89 ASN A C 1
ATOM 724 O O . ASN A 1 89 ? 12.295 -0.226 -10.169 1.00 96.19 89 ASN A O 1
ATOM 728 N N . LEU A 1 90 ? 11.249 1.610 -9.423 1.00 93.69 90 LEU A N 1
ATOM 729 C CA . LEU A 1 90 ? 11.426 1.283 -8.014 1.00 93.69 90 LEU A CA 1
ATOM 730 C C . LEU A 1 90 ? 10.583 0.054 -7.645 1.00 93.69 90 LEU A C 1
ATOM 732 O O . LEU A 1 90 ? 11.129 -0.918 -7.141 1.00 93.69 90 LEU A O 1
ATOM 736 N N . ILE A 1 91 ? 9.286 0.059 -7.972 1.00 94.75 91 ILE A N 1
ATOM 737 C CA . ILE A 1 91 ? 8.348 -1.036 -7.664 1.00 94.75 91 ILE A CA 1
ATOM 738 C C . ILE A 1 91 ? 8.704 -2.333 -8.411 1.00 94.75 91 ILE A C 1
ATOM 740 O O . ILE A 1 91 ? 8.598 -3.409 -7.830 1.00 94.75 91 ILE A O 1
ATOM 744 N N . ARG A 1 92 ? 9.169 -2.251 -9.666 1.00 95.25 92 ARG A N 1
ATOM 745 C CA . ARG A 1 92 ? 9.693 -3.414 -10.410 1.00 95.25 92 ARG A CA 1
ATOM 746 C C . ARG A 1 92 ? 10.979 -3.986 -9.803 1.00 95.25 92 ARG A C 1
ATOM 748 O O . ARG A 1 92 ? 11.273 -5.157 -10.017 1.00 95.25 92 ARG A O 1
ATOM 755 N N . GLY A 1 93 ? 11.737 -3.172 -9.066 1.00 92.00 93 GLY A N 1
ATOM 756 C CA . GLY A 1 93 ? 13.056 -3.526 -8.542 1.00 92.00 93 GLY A CA 1
ATOM 757 C C . GLY A 1 93 ? 14.213 -3.269 -9.515 1.00 92.00 93 GLY A C 1
ATOM 758 O O . GLY A 1 93 ? 15.328 -3.693 -9.235 1.00 92.00 93 GLY A O 1
ATOM 759 N N . ASP A 1 94 ? 13.983 -2.563 -10.625 1.00 93.56 94 ASP A N 1
ATOM 760 C CA . ASP A 1 94 ? 15.018 -2.234 -11.617 1.00 93.56 94 ASP A CA 1
ATOM 761 C C . ASP A 1 94 ? 15.968 -1.134 -11.114 1.00 93.56 94 ASP A C 1
ATOM 763 O O . ASP A 1 94 ? 17.171 -1.166 -11.374 1.00 93.56 94 ASP A O 1
ATOM 767 N N . LEU A 1 95 ? 15.432 -0.154 -10.377 1.00 90.31 95 LEU A N 1
ATOM 768 C CA . LEU A 1 95 ? 16.192 1.021 -9.940 1.00 90.31 95 LEU A CA 1
ATOM 769 C C . LEU A 1 95 ? 17.046 0.758 -8.695 1.00 90.31 95 LEU A C 1
ATOM 771 O O . LEU A 1 95 ? 18.190 1.198 -8.618 1.00 90.31 95 LEU A O 1
ATOM 775 N N . LEU A 1 96 ? 16.474 0.070 -7.704 1.00 89.75 96 LEU A N 1
ATOM 776 C CA . LEU A 1 96 ? 17.128 -0.278 -6.440 1.00 89.75 96 LEU A CA 1
ATOM 777 C C . LEU A 1 96 ? 16.742 -1.715 -6.050 1.00 89.75 96 LEU A C 1
ATOM 779 O O . LEU A 1 96 ? 15.869 -1.899 -5.200 1.00 89.75 96 LEU A O 1
ATOM 783 N N . PRO A 1 97 ? 17.390 -2.741 -6.634 1.00 88.12 97 PRO A N 1
ATOM 784 C CA . PRO A 1 97 ? 16.995 -4.144 -6.453 1.00 88.12 97 PRO A CA 1
ATOM 785 C C . PRO A 1 97 ? 17.019 -4.631 -4.997 1.00 88.12 97 PRO A C 1
ATOM 787 O O . PRO A 1 97 ? 16.296 -5.553 -4.627 1.00 88.12 97 PRO A O 1
ATOM 790 N N . SER A 1 98 ? 17.863 -4.017 -4.163 1.00 85.06 98 SER A N 1
ATOM 791 C CA . SER A 1 98 ? 18.025 -4.364 -2.746 1.00 85.06 98 SER A CA 1
ATOM 792 C C . SER A 1 98 ? 17.028 -3.652 -1.822 1.00 85.06 98 SER A C 1
ATOM 794 O O . SER A 1 98 ? 16.968 -3.970 -0.631 1.00 85.06 98 SER A O 1
ATOM 796 N N . ALA A 1 99 ? 16.272 -2.674 -2.329 1.00 86.31 99 ALA A N 1
ATOM 797 C CA . ALA A 1 99 ? 15.326 -1.919 -1.522 1.00 86.31 99 ALA A CA 1
ATOM 798 C C . ALA A 1 99 ? 14.067 -2.742 -1.225 1.00 86.31 99 ALA A C 1
ATOM 800 O O . ALA A 1 99 ? 13.573 -3.499 -2.060 1.00 86.31 99 ALA A O 1
ATOM 801 N N . ARG A 1 100 ? 13.512 -2.565 -0.025 1.00 88.62 100 ARG A N 1
ATOM 802 C CA . ARG A 1 100 ? 12.189 -3.096 0.326 1.00 88.62 100 ARG A CA 1
ATOM 803 C C . ARG A 1 100 ? 11.149 -2.006 0.149 1.00 88.62 100 ARG A C 1
ATOM 805 O O . ARG A 1 100 ? 11.415 -0.847 0.452 1.00 88.62 100 ARG A O 1
ATOM 812 N N . ILE A 1 101 ? 9.961 -2.378 -0.308 1.00 91.69 101 ILE A N 1
ATOM 813 C CA . ILE A 1 101 ? 8.888 -1.424 -0.576 1.00 91.69 101 ILE A CA 1
ATOM 814 C C . ILE A 1 101 ? 7.632 -1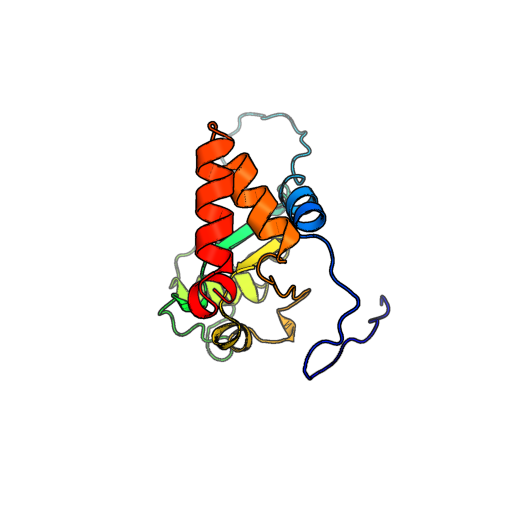.898 0.140 1.00 91.69 101 ILE A C 1
ATOM 816 O O . ILE A 1 101 ? 7.219 -3.048 -0.003 1.00 91.69 101 ILE A O 1
ATOM 820 N N . TRP A 1 102 ? 7.038 -0.999 0.915 1.00 94.06 102 TRP A N 1
ATOM 821 C CA . TRP A 1 102 ? 5.734 -1.162 1.533 1.00 94.06 102 TRP A CA 1
ATOM 822 C C . TRP A 1 102 ? 4.763 -0.168 0.915 1.00 94.06 102 TRP A C 1
ATOM 824 O O . TRP A 1 102 ? 5.054 1.025 0.859 1.00 94.06 102 TRP A O 1
ATOM 834 N N . ILE A 1 103 ? 3.610 -0.651 0.461 1.00 94.12 103 ILE A N 1
ATOM 835 C CA . ILE A 1 103 ? 2.600 0.178 -0.193 1.00 94.12 103 ILE A CA 1
ATOM 836 C C . ILE A 1 103 ? 1.282 0.015 0.550 1.00 94.12 103 ILE A C 1
ATOM 838 O O . ILE A 1 103 ? 0.804 -1.107 0.722 1.00 94.12 103 ILE A O 1
ATOM 842 N N . THR A 1 104 ? 0.679 1.125 0.966 1.00 95.12 104 THR A N 1
ATOM 843 C CA . THR A 1 104 ? -0.709 1.144 1.436 1.00 95.12 104 THR A CA 1
ATOM 844 C C . THR A 1 104 ? -1.592 1.661 0.306 1.00 95.12 104 THR A C 1
ATOM 846 O O . THR A 1 104 ? -1.238 2.587 -0.428 1.00 95.12 104 THR A O 1
ATOM 849 N N . THR A 1 105 ? -2.736 1.017 0.103 1.00 95.06 105 THR A N 1
ATOM 850 C CA . THR A 1 105 ? -3.663 1.414 -0.954 1.00 95.06 105 THR A CA 1
ATOM 851 C C . THR A 1 105 ? -5.045 0.834 -0.713 1.00 95.06 105 THR A C 1
ATOM 853 O O . THR A 1 105 ? -5.190 -0.233 -0.103 1.00 95.06 105 THR A O 1
ATOM 856 N N . ARG A 1 106 ? -6.082 1.508 -1.217 1.00 91.62 106 ARG A N 1
ATOM 857 C CA . ARG A 1 106 ? -7.417 0.907 -1.302 1.00 91.62 106 ARG A CA 1
ATOM 858 C C . ARG A 1 106 ? -7.390 -0.333 -2.210 1.00 91.62 106 ARG A C 1
ATOM 860 O O . ARG A 1 106 ? -6.747 -0.306 -3.260 1.00 91.62 106 ARG A O 1
ATOM 867 N N . PRO A 1 107 ? -8.183 -1.381 -1.903 1.00 90.94 107 PRO A N 1
ATOM 868 C CA . PRO A 1 107 ? -8.209 -2.615 -2.696 1.00 90.94 107 PRO A CA 1
ATOM 869 C C . PRO A 1 107 ? -8.419 -2.402 -4.202 1.00 90.94 107 PRO A C 1
ATOM 871 O O . PRO A 1 107 ? -7.854 -3.127 -5.013 1.00 90.94 107 PRO A O 1
ATOM 874 N N . ALA A 1 108 ? -9.191 -1.380 -4.589 1.00 88.56 108 ALA A N 1
ATOM 875 C CA . ALA A 1 108 ? -9.461 -1.063 -5.991 1.00 88.56 108 ALA A CA 1
ATOM 876 C C . ALA A 1 108 ? -8.211 -0.648 -6.792 1.00 88.56 108 ALA A C 1
ATOM 878 O O . ALA A 1 108 ? -8.169 -0.872 -7.998 1.00 88.56 108 ALA A O 1
ATOM 879 N N . ALA A 1 109 ? -7.205 -0.058 -6.142 1.00 89.38 109 ALA A N 1
ATOM 880 C CA . ALA A 1 109 ? -5.973 0.386 -6.790 1.00 89.38 109 ALA A CA 1
ATOM 881 C C . ALA A 1 109 ? -4.808 -0.599 -6.614 1.00 89.38 109 ALA A C 1
ATOM 883 O O . ALA A 1 109 ? -3.809 -0.474 -7.313 1.00 89.38 109 ALA A O 1
ATOM 884 N N . ALA A 1 110 ? -4.933 -1.613 -5.750 1.00 90.00 110 ALA A N 1
ATOM 885 C CA . ALA A 1 110 ? -3.907 -2.647 -5.588 1.00 90.00 110 ALA A CA 1
ATOM 886 C C . ALA A 1 110 ? -3.607 -3.389 -6.904 1.00 90.00 110 ALA A C 1
ATOM 888 O O . ALA A 1 110 ? -2.458 -3.710 -7.186 1.00 90.00 110 ALA A O 1
ATOM 889 N N . ASN A 1 111 ? -4.629 -3.579 -7.745 1.00 87.38 111 ASN A N 1
ATOM 890 C CA . ASN A 1 111 ? -4.510 -4.250 -9.044 1.00 87.38 111 ASN A CA 1
ATOM 891 C C . ASN A 1 111 ? -3.726 -3.447 -10.098 1.00 87.38 111 ASN A C 1
ATOM 893 O O . ASN A 1 111 ? -3.494 -3.958 -11.189 1.00 87.38 111 ASN A O 1
ATOM 897 N N . GLN A 1 112 ? -3.356 -2.194 -9.813 1.00 89.62 112 GLN A N 1
ATOM 898 C CA . GLN A 1 112 ? -2.472 -1.421 -10.692 1.00 89.62 112 GLN A CA 1
ATOM 899 C C . GLN A 1 112 ? -1.036 -1.954 -10.656 1.00 89.62 112 GLN A C 1
ATOM 901 O O . GLN A 1 112 ? -0.283 -1.742 -11.602 1.00 89.62 112 GLN A O 1
ATOM 906 N N . ILE A 1 113 ? -0.654 -2.641 -9.574 1.00 93.56 113 ILE A N 1
ATOM 907 C CA . ILE A 1 113 ? 0.673 -3.229 -9.427 1.00 93.56 113 ILE A CA 1
ATOM 908 C C . ILE A 1 113 ? 0.659 -4.628 -10.059 1.00 93.56 113 ILE A C 1
ATOM 910 O O . ILE A 1 113 ? -0.168 -5.458 -9.667 1.00 93.56 113 ILE A O 1
ATOM 914 N N . PRO A 1 114 ? 1.573 -4.926 -10.999 1.00 94.50 114 PRO A N 1
ATOM 915 C CA . PRO A 1 114 ? 1.699 -6.262 -11.567 1.00 94.50 114 PRO A CA 1
ATOM 916 C C . PRO A 1 114 ? 2.021 -7.306 -10.492 1.00 94.50 114 PRO A C 1
ATOM 918 O O . PRO A 1 114 ? 2.829 -7.059 -9.595 1.00 94.50 114 PRO A O 1
ATOM 921 N N . ALA A 1 115 ? 1.408 -8.489 -10.579 1.00 92.94 115 ALA A N 1
ATOM 922 C CA . ALA A 1 115 ? 1.545 -9.533 -9.559 1.00 92.94 115 ALA A CA 1
ATOM 923 C C . ALA A 1 115 ? 2.999 -10.010 -9.389 1.00 92.94 115 ALA A C 1
ATOM 925 O O . ALA A 1 115 ? 3.403 -10.394 -8.295 1.00 92.94 115 ALA A O 1
ATOM 926 N N . GLU A 1 116 ? 3.800 -9.944 -10.450 1.00 93.06 116 GLU A N 1
ATOM 927 C CA . GLU A 1 116 ? 5.230 -10.249 -10.448 1.00 93.06 116 GLU A CA 1
ATOM 928 C C . GLU A 1 116 ? 6.065 -9.286 -9.590 1.00 93.06 116 GLU A C 1
ATOM 930 O O . GLU A 1 116 ? 7.121 -9.680 -9.098 1.00 93.06 116 GLU A O 1
ATOM 935 N N . CYS A 1 117 ? 5.586 -8.058 -9.364 1.00 92.69 117 CYS A N 1
ATOM 936 C CA . CYS A 1 117 ? 6.229 -7.073 -8.493 1.00 92.69 117 CYS A CA 1
ATOM 937 C C . CYS A 1 117 ? 5.814 -7.232 -7.019 1.00 92.69 117 CYS A C 1
ATOM 939 O O . CYS A 1 117 ? 6.340 -6.540 -6.148 1.00 92.69 117 CYS A O 1
ATOM 941 N N . VAL A 1 118 ? 4.859 -8.118 -6.713 1.00 92.69 118 VAL A N 1
ATOM 942 C CA . VAL A 1 118 ? 4.264 -8.245 -5.378 1.00 92.69 118 VAL A CA 1
ATOM 943 C C . VAL A 1 118 ? 4.793 -9.487 -4.666 1.00 92.69 118 VAL A C 1
ATOM 945 O O . VAL A 1 118 ? 4.458 -10.619 -5.001 1.00 92.69 118 VAL A O 1
ATOM 948 N N . GLY A 1 119 ? 5.592 -9.273 -3.618 1.00 90.38 119 GLY A N 1
ATOM 949 C CA . GLY A 1 119 ? 6.077 -10.362 -2.763 1.00 90.38 119 GLY A CA 1
ATOM 950 C C . GLY A 1 119 ? 5.057 -10.836 -1.719 1.00 90.38 119 GLY A C 1
ATOM 951 O O . GLY A 1 119 ? 4.991 -12.026 -1.415 1.00 90.38 119 GLY A O 1
ATOM 952 N N . MET A 1 120 ? 4.269 -9.916 -1.157 1.00 89.94 120 MET A N 1
ATOM 953 C CA . MET A 1 120 ? 3.290 -10.192 -0.101 1.00 89.94 120 MET A CA 1
ATOM 954 C C . MET A 1 120 ? 2.139 -9.182 -0.155 1.00 89.94 120 MET A C 1
ATOM 956 O O . MET A 1 120 ? 2.353 -8.018 -0.483 1.00 89.94 120 MET A O 1
ATOM 960 N N . VAL A 1 121 ? 0.932 -9.626 0.211 1.00 88.12 121 VAL A N 1
ATOM 961 C CA . VAL A 1 121 ? -0.259 -8.777 0.358 1.00 88.12 121 VAL A CA 1
ATOM 962 C C . VAL A 1 121 ? -0.882 -9.024 1.724 1.00 88.12 121 VAL A C 1
ATOM 964 O O . VAL A 1 121 ? -1.115 -10.173 2.099 1.00 88.12 121 VAL A O 1
ATOM 967 N N . THR A 1 122 ? -1.206 -7.941 2.426 1.00 89.56 122 THR A N 1
ATOM 968 C CA . THR A 1 122 ? -1.898 -7.985 3.716 1.00 89.56 122 THR A CA 1
ATOM 969 C C . THR A 1 122 ? -3.165 -7.144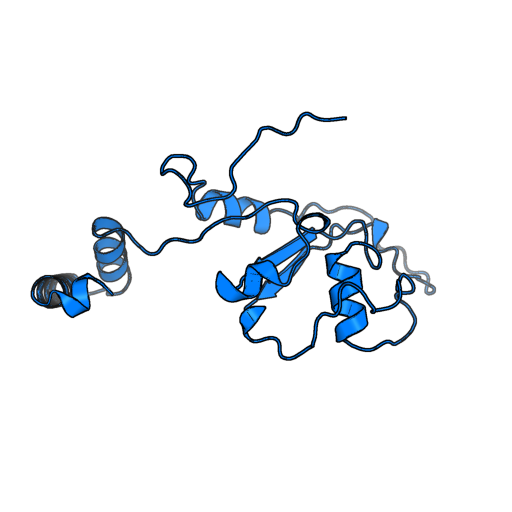 3.640 1.00 89.56 122 THR A C 1
ATOM 971 O O . THR A 1 122 ? -3.111 -5.952 3.345 1.00 89.56 122 THR A O 1
ATOM 974 N N . GLU A 1 123 ? -4.318 -7.751 3.923 1.00 89.31 123 GLU A N 1
ATOM 975 C CA . GLU A 1 123 ? -5.579 -7.020 4.065 1.00 89.31 123 GLU A CA 1
ATOM 976 C C . GLU A 1 123 ? -5.685 -6.457 5.486 1.00 89.31 123 GLU A C 1
ATOM 978 O O . GLU A 1 123 ? -5.762 -7.209 6.459 1.00 89.31 123 GLU A O 1
ATOM 983 N N . VAL A 1 124 ? -5.729 -5.130 5.615 1.00 85.88 124 VAL A N 1
ATOM 984 C CA . VAL A 1 124 ? -5.994 -4.481 6.903 1.00 85.88 124 VAL A CA 1
ATOM 985 C C . VAL A 1 124 ? -7.500 -4.416 7.120 1.00 85.88 124 VAL A C 1
ATOM 987 O O . VAL A 1 124 ? -8.221 -3.735 6.391 1.00 85.88 124 VAL A O 1
ATOM 990 N N . ARG A 1 125 ? -7.979 -5.123 8.143 1.00 85.75 125 ARG A N 1
ATOM 991 C CA . ARG A 1 125 ? -9.381 -5.089 8.567 1.00 85.75 125 ARG A CA 1
ATOM 992 C C . ARG A 1 125 ? -9.546 -4.148 9.755 1.00 85.75 125 ARG A C 1
ATOM 994 O O . ARG A 1 125 ? -8.651 -4.022 10.587 1.00 85.75 125 ARG A O 1
ATOM 1001 N N . GLY A 1 126 ? -10.696 -3.480 9.816 1.00 85.38 126 GLY A N 1
ATOM 1002 C CA . GLY A 1 126 ? -11.036 -2.582 10.918 1.00 85.38 126 GLY A CA 1
ATOM 1003 C C . GLY A 1 126 ? -11.167 -3.303 12.264 1.00 85.38 126 GLY A C 1
ATOM 1004 O O . GLY A 1 126 ? -11.076 -4.527 12.361 1.00 85.38 126 GLY A O 1
ATOM 1005 N N . PHE A 1 127 ? -11.408 -2.526 13.318 1.00 89.00 127 PHE A N 1
ATOM 1006 C CA . PHE A 1 127 ? -11.523 -3.055 14.675 1.00 89.00 127 PHE A CA 1
ATOM 1007 C C . PHE A 1 127 ? -12.742 -3.965 14.860 1.00 89.00 127 PHE A C 1
ATOM 1009 O O . PHE A 1 127 ? -13.853 -3.650 14.429 1.00 89.00 127 PHE A O 1
ATOM 1016 N N . THR A 1 128 ? -12.537 -5.056 15.597 1.00 89.44 128 THR A N 1
ATOM 1017 C CA . THR A 1 128 ? -13.624 -5.862 16.172 1.00 89.44 128 THR A CA 1
ATOM 1018 C C . THR A 1 128 ? -14.358 -5.084 17.266 1.00 89.44 128 THR A C 1
ATOM 1020 O O . THR A 1 128 ? -13.797 -4.163 17.860 1.00 89.44 128 THR A O 1
ATOM 1023 N N . ASP A 1 129 ? -15.595 -5.467 17.592 1.00 89.19 129 ASP A N 1
ATOM 1024 C CA . ASP A 1 129 ? -16.385 -4.784 18.628 1.00 89.19 129 ASP A CA 1
ATOM 1025 C C . ASP A 1 129 ? -15.643 -4.641 19.977 1.00 89.19 129 ASP A C 1
ATOM 1027 O O . ASP A 1 129 ? -15.604 -3.526 20.508 1.00 89.19 129 ASP A O 1
ATOM 1031 N N . PRO A 1 130 ? -14.967 -5.681 20.518 1.00 91.50 130 PRO A N 1
ATOM 1032 C CA . PRO A 1 130 ? -14.165 -5.524 21.733 1.00 91.50 130 PRO A CA 1
ATOM 1033 C C . PRO A 1 130 ? -13.013 -4.517 21.575 1.00 91.50 130 PRO A C 1
ATOM 1035 O O . PRO A 1 130 ? -12.775 -3.715 22.479 1.00 91.50 130 PRO A O 1
ATOM 1038 N N . GLN A 1 131 ? -12.332 -4.510 20.421 1.00 89.56 131 GLN A N 1
ATOM 1039 C CA . GLN A 1 131 ? -11.243 -3.570 20.125 1.00 89.56 131 GLN A CA 1
ATOM 1040 C C . GLN A 1 131 ? -11.748 -2.129 19.975 1.00 89.56 131 GLN A C 1
ATOM 1042 O O . GLN A 1 131 ? -11.079 -1.204 20.436 1.00 89.56 131 GLN A O 1
ATOM 1047 N N . LYS A 1 132 ? -12.941 -1.914 19.398 1.00 90.06 132 LYS A N 1
ATOM 1048 C CA . LYS A 1 132 ? -13.579 -0.587 19.343 1.00 90.06 132 LYS A CA 1
ATOM 1049 C C . LYS A 1 132 ? -13.818 -0.048 20.753 1.00 90.06 132 LYS A C 1
ATOM 1051 O O . LYS A 1 132 ? -13.480 1.097 21.049 1.00 90.06 132 LYS A O 1
ATOM 1056 N N . GLU A 1 133 ? -14.362 -0.867 21.653 1.00 91.75 133 GLU A N 1
ATOM 1057 C CA . GLU A 1 133 ? -14.566 -0.442 23.040 1.00 91.75 133 GLU A CA 1
ATOM 1058 C C . GLU A 1 133 ? -13.248 -0.145 23.759 1.00 91.75 133 GLU A C 1
ATOM 1060 O O . GLU A 1 133 ? -13.149 0.843 24.488 1.00 91.75 133 GLU A O 1
ATOM 1065 N N . GLU A 1 134 ? -12.235 -0.993 23.573 1.00 93.38 134 GLU A N 1
ATOM 1066 C CA . GLU A 1 134 ? -10.904 -0.777 24.135 1.00 93.38 134 GLU A CA 1
ATOM 1067 C C . GLU A 1 134 ? -10.288 0.532 23.628 1.00 93.38 134 GLU A C 1
ATOM 1069 O O . GLU A 1 134 ? -9.757 1.304 24.430 1.00 93.38 134 GLU A O 1
ATOM 1074 N N . TYR A 1 135 ? -10.426 0.827 22.333 1.00 91.25 135 TYR A N 1
ATOM 1075 C CA . TYR A 1 135 ? -9.999 2.089 21.739 1.00 91.25 135 TYR A CA 1
ATOM 1076 C C . TYR A 1 135 ? -10.639 3.284 22.455 1.00 91.25 135 TYR A C 1
ATOM 1078 O O . TYR A 1 135 ? -9.923 4.169 22.926 1.00 91.25 135 TYR A O 1
ATOM 1086 N N . PHE A 1 136 ? -11.965 3.294 22.627 1.00 91.81 136 PHE A N 1
ATOM 1087 C CA . PHE A 1 136 ? -12.647 4.390 23.323 1.00 91.81 136 PHE A CA 1
ATOM 1088 C C . PHE A 1 136 ? -12.239 4.494 24.798 1.00 91.81 136 PHE A C 1
ATOM 1090 O O . PHE A 1 136 ? -12.005 5.598 25.291 1.00 91.81 136 PHE A O 1
ATOM 1097 N N . ARG A 1 137 ? -12.077 3.364 25.500 1.00 93.56 137 ARG A N 1
ATOM 1098 C CA . ARG A 1 137 ? -11.594 3.348 26.893 1.00 93.56 137 ARG A CA 1
ATOM 1099 C C . ARG A 1 137 ? -10.173 3.899 27.029 1.00 93.56 137 ARG A C 1
ATOM 1101 O O . ARG A 1 137 ? -9.891 4.562 28.020 1.00 93.56 137 ARG A O 1
ATOM 1108 N N . LYS A 1 138 ? -9.289 3.643 26.058 1.00 93.94 138 LYS A N 1
ATOM 1109 C CA . LYS A 1 138 ? -7.921 4.191 26.030 1.00 93.94 138 LYS A CA 1
ATOM 1110 C C . LYS A 1 138 ? -7.892 5.664 25.619 1.00 93.94 138 LYS A C 1
ATOM 1112 O O . LYS A 1 138 ? -7.056 6.423 26.102 1.00 93.94 138 LYS A O 1
ATOM 1117 N N . ARG A 1 139 ? -8.795 6.079 24.726 1.00 93.06 139 ARG A N 1
ATOM 1118 C CA . ARG A 1 139 ? -8.818 7.424 24.135 1.00 93.06 139 ARG A CA 1
ATOM 1119 C C . ARG A 1 139 ? -9.251 8.519 25.110 1.00 93.06 139 ARG A C 1
ATOM 1121 O O . ARG A 1 139 ? -8.827 9.668 24.943 1.00 93.06 139 ARG A O 1
ATOM 1128 N N . PHE A 1 140 ? -10.086 8.187 26.094 1.00 92.19 140 PHE A N 1
ATOM 1129 C CA . PHE A 1 140 ? -10.619 9.131 27.077 1.00 92.19 140 PHE A CA 1
ATOM 1130 C C . PHE A 1 140 ? -10.116 8.807 28.487 1.00 92.19 140 PHE A C 1
ATOM 1132 O O . PHE A 1 140 ? -10.252 7.685 28.961 1.00 92.19 140 PHE A O 1
ATOM 1139 N N . ARG A 1 141 ? -9.570 9.814 29.187 1.00 91.38 141 ARG A N 1
ATOM 1140 C CA . ARG A 1 141 ? -9.114 9.662 30.584 1.00 91.38 141 ARG A CA 1
ATOM 1141 C C . ARG A 1 141 ? -10.274 9.372 31.539 1.00 91.38 141 ARG A C 1
ATOM 1143 O O . ARG A 1 141 ? -10.118 8.624 32.500 1.00 91.38 141 ARG A O 1
ATOM 1150 N N . GLU A 1 142 ? -11.427 9.986 31.284 1.00 96.06 142 GLU A N 1
ATOM 1151 C CA . GLU A 1 142 ? -12.617 9.836 32.112 1.00 96.06 142 GLU A CA 1
ATOM 1152 C C . GLU A 1 142 ? -13.402 8.575 31.721 1.00 96.06 142 GLU A C 1
ATOM 1154 O O . GLU A 1 142 ? -13.943 8.461 30.618 1.00 96.06 142 GLU A O 1
ATOM 1159 N N . LYS A 1 143 ? -13.486 7.619 32.652 1.00 93.31 143 LYS A N 1
ATOM 1160 C CA . LYS A 1 143 ? -14.119 6.313 32.411 1.00 93.31 143 LYS A CA 1
ATOM 1161 C C . LYS A 1 143 ? -15.631 6.404 32.186 1.00 93.31 143 LYS A C 1
ATO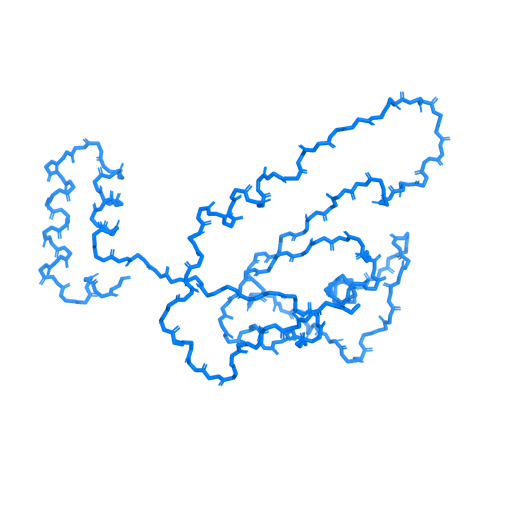M 1163 O O . LYS A 1 143 ? -16.177 5.629 31.400 1.00 93.31 143 LYS A O 1
ATOM 1168 N N . THR A 1 144 ? -16.304 7.328 32.868 1.00 95.06 144 THR A N 1
ATOM 1169 C CA . THR A 1 144 ? -17.744 7.593 32.731 1.00 95.06 144 THR A CA 1
ATOM 1170 C C . THR A 1 144 ? -18.068 8.100 31.333 1.00 95.06 144 THR A C 1
ATOM 1172 O O . THR A 1 144 ? -18.906 7.506 30.661 1.00 95.06 144 THR A O 1
ATOM 1175 N N . LEU A 1 145 ? -17.324 9.094 30.837 1.00 94.81 145 LEU A N 1
ATOM 1176 C CA . LEU A 1 145 ? -17.469 9.599 29.471 1.00 94.81 145 LEU A CA 1
ATOM 1177 C C . LEU A 1 145 ? -17.248 8.503 28.415 1.00 94.81 145 LEU A C 1
ATOM 1179 O O . LEU A 1 145 ? -18.070 8.351 27.512 1.00 94.81 145 LEU A O 1
ATOM 1183 N N . ALA A 1 146 ? -16.187 7.699 28.552 1.00 94.75 146 ALA A N 1
ATOM 1184 C CA . ALA A 1 146 ? -15.922 6.588 27.633 1.00 94.75 146 ALA A CA 1
ATOM 1185 C C . ALA A 1 146 ? -17.084 5.581 27.599 1.00 94.75 146 ALA A C 1
ATOM 1187 O O . ALA A 1 146 ? -17.512 5.151 26.529 1.00 94.75 146 ALA A O 1
ATOM 1188 N N . SER A 1 147 ? -17.621 5.234 28.773 1.00 94.88 147 SER A N 1
ATOM 1189 C CA . SER A 1 147 ? -18.734 4.287 28.902 1.00 94.88 147 SER A CA 1
ATOM 1190 C C . SER A 1 147 ? -20.017 4.830 28.268 1.00 94.88 147 SER A C 1
ATOM 1192 O O . SER A 1 147 ? -20.713 4.098 27.565 1.00 94.88 147 SER A O 1
ATOM 1194 N N . THR A 1 148 ? -20.296 6.123 28.450 1.00 95.56 148 THR A N 1
ATOM 1195 C CA . THR A 1 148 ? -21.433 6.810 27.825 1.00 95.56 148 THR A CA 1
ATOM 1196 C C . THR A 1 148 ? -21.317 6.807 26.300 1.00 95.56 148 THR A C 1
ATOM 1198 O O . THR A 1 148 ? -22.267 6.423 25.621 1.00 95.56 148 THR A O 1
ATOM 1201 N N . ILE A 1 149 ? -20.146 7.142 25.747 1.00 93.44 149 ILE A N 1
ATOM 1202 C CA . ILE A 1 149 ? -19.904 7.128 24.293 1.00 93.44 149 ILE A CA 1
ATOM 1203 C C . ILE A 1 149 ? -20.112 5.726 23.713 1.00 93.44 149 ILE A C 1
ATOM 1205 O O . ILE A 1 149 ? -20.844 5.571 22.737 1.00 93.44 149 ILE A O 1
ATOM 1209 N N . ILE A 1 150 ? -19.525 4.701 24.338 1.00 93.69 150 ILE A N 1
ATOM 1210 C CA . ILE A 1 150 ? -19.690 3.304 23.911 1.00 93.69 150 ILE A CA 1
ATOM 1211 C C . ILE A 1 150 ? -21.175 2.913 23.912 1.00 93.69 150 ILE A C 1
ATOM 1213 O O . ILE A 1 150 ? -21.649 2.307 22.953 1.00 93.69 150 ILE A O 1
ATOM 1217 N N . SER A 1 151 ? -21.921 3.285 24.956 1.00 94.62 151 SER A N 1
ATOM 1218 C CA . SER A 1 151 ? -23.361 3.016 25.053 1.00 94.62 151 SER A CA 1
ATOM 1219 C C . SER A 1 151 ? -24.152 3.672 23.913 1.00 94.62 151 SER A C 1
ATOM 1221 O O . SER A 1 151 ? -24.964 3.017 23.254 1.00 94.62 151 SER A O 1
ATOM 1223 N N . HIS A 1 152 ? -23.874 4.944 23.610 1.00 93.44 152 HIS A N 1
ATOM 1224 C CA . HIS A 1 152 ? -24.536 5.654 22.514 1.00 93.44 152 HIS A CA 1
ATOM 1225 C C . HIS A 1 152 ? -24.219 5.053 21.141 1.00 93.44 152 HIS A C 1
ATOM 1227 O O . HIS A 1 152 ? -25.134 4.878 20.336 1.00 93.44 152 HIS A O 1
ATOM 1233 N N . ILE A 1 153 ? -22.959 4.684 20.885 1.00 92.31 153 ILE A N 1
ATOM 1234 C CA . ILE A 1 153 ? -22.558 4.032 19.629 1.00 92.31 153 ILE A CA 1
ATOM 1235 C C . ILE A 1 153 ? -23.292 2.699 19.467 1.00 92.31 153 ILE A C 1
ATOM 1237 O O . ILE A 1 153 ? -23.883 2.464 18.420 1.00 92.31 153 ILE A O 1
ATOM 1241 N N . LYS A 1 154 ? -23.347 1.872 20.518 1.00 92.31 154 LYS A N 1
ATOM 1242 C CA . LYS A 1 154 ? -24.060 0.584 20.495 1.00 92.31 154 LYS A CA 1
ATOM 1243 C C . LYS A 1 154 ? -25.567 0.719 20.307 1.00 92.31 154 LYS A C 1
ATOM 1245 O O . LYS A 1 154 ? -26.198 -0.173 19.746 1.00 92.31 154 LYS A O 1
ATOM 1250 N N . THR A 1 155 ? -26.152 1.816 20.784 1.00 94.81 155 THR A N 1
ATOM 1251 C CA . THR A 1 155 ? -27.590 2.077 20.631 1.00 94.81 155 THR A CA 1
ATOM 1252 C C . THR A 1 155 ? -27.948 2.357 19.169 1.00 94.81 155 THR A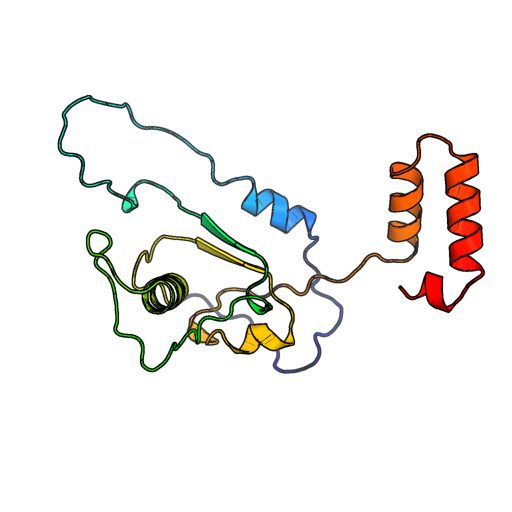 C 1
ATOM 1254 O O . THR A 1 155 ? -29.038 2.010 18.716 1.00 94.81 155 THR A O 1
ATOM 1257 N N . SER A 1 156 ? -27.031 2.956 18.404 1.00 94.00 156 SER A N 1
ATOM 1258 C CA . SER A 1 156 ? -27.237 3.249 16.988 1.00 94.00 156 SER A CA 1
ATOM 1259 C C . SER A 1 156 ? -26.584 2.196 16.098 1.00 94.00 156 SER A C 1
ATOM 1261 O O . SER A 1 156 ? -25.367 2.157 15.941 1.00 94.00 156 SER A O 1
ATOM 1263 N N . ARG A 1 157 ? -27.399 1.380 15.420 1.00 90.94 157 ARG A N 1
ATOM 1264 C CA . ARG A 1 157 ? -26.899 0.348 14.497 1.00 90.94 157 ARG A CA 1
ATOM 1265 C C . ARG A 1 157 ? -25.986 0.914 13.401 1.00 90.94 157 ARG A C 1
ATOM 1267 O O . ARG A 1 157 ? -25.023 0.253 13.031 1.00 90.94 157 ARG A O 1
ATOM 1274 N N . SER A 1 158 ? -26.275 2.107 12.879 1.00 92.31 158 SER A N 1
ATOM 1275 C CA . SER A 1 158 ? -25.440 2.730 11.843 1.00 92.31 158 SER A CA 1
ATOM 1276 C C . SER A 1 158 ? -24.073 3.142 12.383 1.00 92.31 158 SER A C 1
ATOM 1278 O O . SER A 1 158 ? -23.072 2.887 11.724 1.00 92.31 158 SER A O 1
ATOM 1280 N N . LEU A 1 159 ? -24.017 3.712 13.592 1.00 88.69 159 LEU A N 1
ATOM 1281 C CA . LEU A 1 159 ? -22.752 4.068 14.240 1.00 88.69 159 LEU A CA 1
ATOM 1282 C C . LEU A 1 159 ? -21.955 2.831 14.660 1.00 88.69 159 LEU A C 1
ATOM 1284 O O . LEU A 1 159 ? -20.736 2.848 14.575 1.00 88.69 159 LEU A O 1
ATOM 1288 N N . HIS A 1 160 ? -22.632 1.767 15.096 1.00 87.25 160 HIS A N 1
ATOM 1289 C CA . HIS A 1 160 ? -21.983 0.525 15.522 1.00 87.25 160 HIS A CA 1
ATOM 1290 C C . HIS A 1 160 ? -21.276 -0.206 14.371 1.00 87.25 1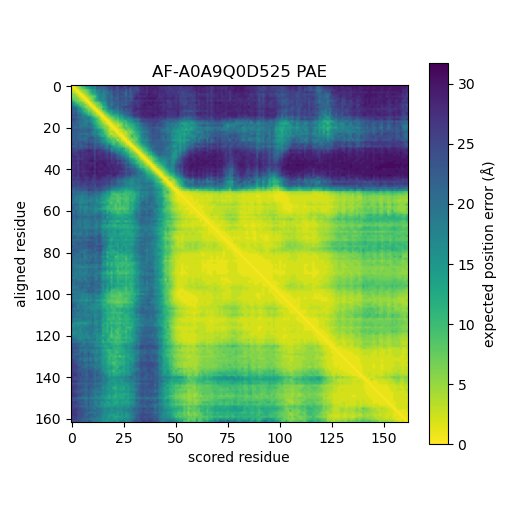60 HIS A C 1
ATOM 1292 O O . HIS A 1 160 ? -20.250 -0.853 14.586 1.00 87.25 160 HIS A O 1
ATOM 1298 N N . ILE A 1 161 ? -21.825 -0.117 13.154 1.00 85.25 161 ILE A N 1
ATOM 1299 C CA . ILE A 1 161 ? -21.284 -0.790 11.961 1.00 85.25 161 ILE A CA 1
ATOM 1300 C C . ILE A 1 161 ? -20.143 0.008 11.305 1.00 85.25 161 ILE A C 1
ATOM 1302 O O . ILE A 1 161 ? -19.315 -0.608 10.634 1.00 85.25 161 ILE A O 1
ATOM 1306 N N . MET A 1 162 ? -20.073 1.331 11.513 1.00 78.69 162 MET A N 1
ATOM 1307 C CA . MET A 1 162 ? -18.907 2.142 11.119 1.00 78.69 162 MET A CA 1
ATOM 1308 C C . MET A 1 162 ? -17.650 1.746 11.903 1.00 78.69 162 MET A C 1
ATOM 1310 O O . MET A 1 162 ? -16.559 1.868 11.313 1.00 78.69 162 MET A O 1
#

InterPro domains:
  IPR007111 NACHT nucleoside triphosphatase [PF05729] (51-142)
  IPR027417 P-loop containing nucleoside triphosphate hydrolase [G3DSA:3.40.50.300] (36-118)
  IPR029495 NACHT-associated domain [PF14484] (2-42)
  IPR029495 NACHT-associated domain [SM01288] (1-51)
  IPR051261 NOD-like receptor [PTHR24106] (42-162)

Foldseek 3Di:
DDDDDDDDDDDGDPDDADDVVVVVVVVVPPDDDDDDDDDDPDDPPPCVVGAAEAEAEAVVPDPQLLPLPPQDQDQDPVDDDDPSSVVSNVLQCSHPVRYHYHYDYDPVCVVVRDPNSDPDDHDDDDDDLVRVLVCLCVVDPDNVVSVVVNVVCVVDPVSVVD